Protein AF-A0AAV6B5G2-F1 (afdb_monomer_lite)

Radius of gyration: 16.22 Å; chains: 1; bounding box: 39×28×51 Å

Structure (mmCIF, N/CA/C/O backbone):
data_AF-A0AAV6B5G2-F1
#
_entry.id   AF-A0AAV6B5G2-F1
#
loop_
_atom_site.group_PDB
_atom_site.id
_atom_site.type_symbol
_atom_site.label_atom_id
_atom_site.label_alt_id
_atom_site.label_comp_id
_atom_site.label_asym_id
_atom_site.label_entity_id
_atom_site.label_seq_id
_atom_site.pdbx_PDB_ins_code
_atom_site.Cartn_x
_atom_site.Cartn_y
_atom_site.Cartn_z
_atom_site.occupancy
_atom_site.B_iso_or_equiv
_atom_site.auth_seq_id
_atom_site.auth_comp_id
_atom_site.auth_asym_id
_atom_site.auth_atom_id
_atom_site.pdbx_PDB_model_num
ATOM 1 N N . MET A 1 1 ? -20.892 -7.307 30.629 1.00 49.78 1 MET A N 1
ATOM 2 C CA . MET A 1 1 ? -19.551 -6.882 30.171 1.00 49.78 1 MET A CA 1
ATOM 3 C C . MET A 1 1 ? -19.758 -6.022 28.936 1.00 49.78 1 MET A C 1
ATOM 5 O O . MET A 1 1 ? -20.451 -6.489 28.041 1.00 49.78 1 MET A O 1
ATOM 9 N N . SER A 1 2 ? -19.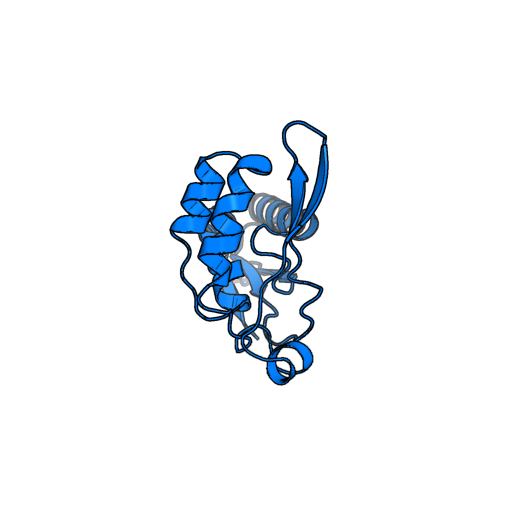268 -4.780 28.890 1.00 71.12 2 SER A N 1
ATOM 10 C CA . SER A 1 2 ? -19.268 -4.034 27.624 1.00 71.12 2 SER A CA 1
ATOM 11 C C . SER A 1 2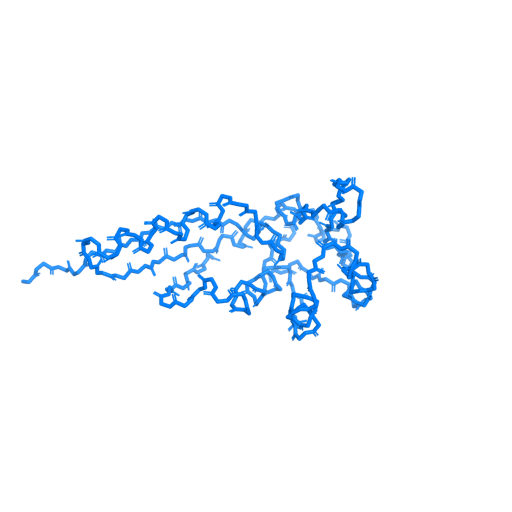 ? -18.222 -4.658 26.705 1.00 71.12 2 SER A C 1
ATOM 13 O O . SER A 1 2 ? -17.124 -4.974 27.163 1.00 71.12 2 SER A O 1
ATOM 15 N N . ALA A 1 3 ? -18.557 -4.869 25.434 1.00 84.81 3 ALA A N 1
ATOM 16 C CA . ALA A 1 3 ? -17.576 -5.314 24.451 1.00 84.81 3 ALA A CA 1
ATOM 17 C C . ALA A 1 3 ? -16.400 -4.321 24.399 1.00 84.81 3 ALA A C 1
ATOM 19 O O . ALA A 1 3 ? -16.604 -3.114 24.548 1.00 84.81 3 ALA A O 1
ATOM 20 N N . ALA A 1 4 ? -15.176 -4.826 24.214 1.00 90.88 4 ALA A N 1
ATOM 21 C CA . ALA A 1 4 ? -14.015 -3.969 23.994 1.00 90.88 4 ALA A CA 1
ATOM 22 C C . ALA A 1 4 ? -14.236 -3.099 22.737 1.00 90.88 4 ALA A C 1
ATOM 24 O O . ALA A 1 4 ? -14.859 -3.573 21.781 1.00 90.88 4 ALA A O 1
ATOM 25 N N . PRO A 1 5 ? -13.760 -1.840 22.716 1.00 96.00 5 PRO A N 1
ATOM 26 C CA . PRO A 1 5 ? -13.959 -0.962 21.570 1.00 96.00 5 PRO A CA 1
ATOM 27 C C . PRO A 1 5 ? -13.247 -1.497 20.320 1.00 96.00 5 PRO A C 1
ATOM 29 O O . PRO A 1 5 ? -12.201 -2.145 20.402 1.00 96.00 5 PRO A O 1
ATOM 32 N N . VAL A 1 6 ? -13.815 -1.193 19.152 1.00 97.50 6 VAL A N 1
ATOM 33 C CA . VAL A 1 6 ? -13.225 -1.502 17.844 1.00 97.50 6 VAL A CA 1
ATOM 34 C C . VAL A 1 6 ? -12.924 -0.190 17.128 1.00 97.50 6 VAL A C 1
ATOM 36 O O . VAL A 1 6 ? -13.820 0.623 16.899 1.00 97.50 6 VAL A O 1
ATOM 39 N N . ILE A 1 7 ? -11.658 0.020 16.777 1.00 98.44 7 ILE A N 1
ATOM 40 C CA . ILE A 1 7 ? -11.170 1.212 16.084 1.00 98.44 7 ILE A CA 1
ATOM 41 C C . ILE A 1 7 ? -11.052 0.887 14.601 1.00 98.44 7 ILE A C 1
ATOM 43 O O . ILE A 1 7 ? -10.159 0.159 14.172 1.00 98.44 7 ILE A O 1
ATOM 47 N N . CYS A 1 8 ? -11.960 1.445 13.811 1.00 97.88 8 CYS A N 1
ATOM 48 C CA . CYS A 1 8 ? -12.109 1.114 12.401 1.00 97.88 8 CYS A CA 1
ATOM 49 C C . CYS A 1 8 ? -11.613 2.243 11.496 1.00 97.88 8 CYS A C 1
ATOM 51 O O . CYS A 1 8 ? -11.975 3.404 11.682 1.00 97.88 8 CYS A O 1
ATOM 53 N N . PHE A 1 9 ? -10.870 1.899 10.446 1.00 98.25 9 PHE A N 1
ATOM 54 C CA . PHE A 1 9 ? -10.632 2.799 9.316 1.00 98.25 9 PHE A CA 1
ATOM 55 C C . PHE A 1 9 ? -10.571 2.018 8.005 1.00 98.25 9 PHE A C 1
ATOM 57 O O . PHE A 1 9 ? -10.215 0.843 7.990 1.00 98.25 9 PHE A O 1
ATOM 64 N N . GLY A 1 10 ? -10.910 2.676 6.897 1.00 96.88 10 GLY A N 1
ATOM 65 C CA . GLY A 1 10 ? -10.904 2.073 5.565 1.00 96.88 10 GLY A CA 1
ATOM 66 C C . GLY A 1 10 ? -9.987 2.801 4.592 1.00 96.88 10 GLY A C 1
ATOM 67 O O . GLY A 1 10 ? -9.820 4.025 4.674 1.00 96.88 10 GLY A O 1
ATOM 68 N N . GLN A 1 11 ? -9.377 2.049 3.676 1.00 97.25 11 GLN A N 1
ATOM 69 C CA . GLN A 1 11 ? -8.628 2.582 2.539 1.00 97.25 11 GLN A CA 1
ATOM 70 C C . GLN A 1 11 ? -8.460 1.529 1.436 1.00 97.25 11 GLN A C 1
ATOM 72 O O . GLN A 1 11 ? -8.208 0.359 1.713 1.00 97.25 11 GLN A O 1
ATOM 77 N N . GLN A 1 12 ? -8.552 1.967 0.181 1.00 96.06 12 GLN A N 1
ATOM 78 C CA . GLN A 1 12 ? -8.146 1.175 -0.983 1.00 96.06 12 GLN A CA 1
ATOM 79 C C . GLN A 1 12 ? -6.621 0.957 -1.006 1.00 96.06 12 GLN A C 1
ATOM 81 O O . GLN A 1 12 ? -5.888 1.747 -0.406 1.00 96.06 12 GLN A O 1
ATOM 86 N N . PRO A 1 13 ? -6.104 -0.029 -1.757 1.00 96.06 13 PRO A N 1
ATOM 87 C CA . PRO A 1 13 ? -4.688 -0.077 -2.120 1.00 96.06 13 PRO A CA 1
ATOM 88 C C . PRO A 1 13 ? -4.230 1.263 -2.730 1.00 96.06 13 PRO A C 1
ATOM 90 O O . PRO A 1 13 ? -4.589 1.600 -3.857 1.00 96.06 13 PRO A O 1
ATOM 93 N N . CYS A 1 14 ? -3.433 2.045 -1.995 1.00 96.06 14 CYS A N 1
ATOM 94 C CA . CYS A 1 14 ? -3.048 3.404 -2.392 1.00 96.06 14 CYS A CA 1
ATOM 95 C C . CYS A 1 14 ? -1.544 3.526 -2.692 1.00 96.06 14 CYS A C 1
ATOM 97 O O . CYS A 1 14 ? -0.856 4.404 -2.164 1.00 96.06 14 CYS A O 1
ATOM 99 N N . GLY A 1 15 ? -1.032 2.597 -3.502 1.00 96.38 15 GLY A N 1
ATOM 100 C CA . GLY A 1 15 ? 0.377 2.496 -3.888 1.00 96.38 15 GLY A CA 1
ATOM 101 C C . GLY A 1 15 ? 1.164 1.501 -3.040 1.00 96.38 15 GLY A C 1
ATOM 102 O O . GLY A 1 15 ? 0.835 1.285 -1.878 1.00 96.38 15 GLY A O 1
ATOM 103 N N . PHE A 1 16 ? 2.203 0.894 -3.616 1.00 96.50 16 PHE A N 1
ATOM 104 C CA . PHE A 1 16 ? 3.041 -0.098 -2.934 1.00 96.50 16 PHE A CA 1
ATOM 105 C C . PHE A 1 16 ? 3.921 0.527 -1.841 1.00 96.50 16 PHE A C 1
ATOM 107 O O . PHE A 1 16 ? 4.168 -0.107 -0.825 1.00 96.50 16 PHE A O 1
ATOM 114 N N . PHE A 1 17 ? 4.291 1.802 -1.982 1.00 97.31 17 PHE A N 1
ATOM 115 C CA . PHE A 1 17 ? 4.542 2.664 -0.824 1.00 97.31 17 PHE A CA 1
ATOM 116 C C . PHE A 1 17 ? 3.280 3.500 -0.581 1.00 97.31 17 PHE A C 1
ATOM 118 O O . PHE A 1 17 ? 2.870 4.230 -1.495 1.00 97.31 17 PHE A O 1
ATOM 125 N N . PRO A 1 18 ? 2.635 3.373 0.594 1.00 96.38 18 PRO A N 1
ATOM 126 C CA . PRO A 1 18 ? 1.327 3.959 0.827 1.00 96.38 18 PRO A CA 1
ATOM 127 C C . PRO A 1 18 ? 1.399 5.480 0.866 1.00 96.38 18 PRO A C 1
ATOM 129 O O . PRO A 1 18 ? 2.355 6.078 1.367 1.00 96.38 18 PRO A O 1
ATOM 132 N N . ARG A 1 19 ? 0.336 6.130 0.391 1.00 95.81 19 ARG A N 1
ATOM 133 C CA . ARG A 1 19 ? 0.191 7.579 0.533 1.00 95.81 19 ARG A CA 1
ATOM 134 C C . ARG A 1 19 ? 0.163 7.988 2.007 1.00 95.81 19 ARG A C 1
ATOM 136 O O . ARG A 1 19 ? -0.345 7.274 2.872 1.00 95.81 19 ARG A O 1
ATOM 143 N N . ARG A 1 20 ? 0.642 9.207 2.277 1.00 94.94 20 ARG A N 1
ATOM 144 C CA . ARG A 1 20 ? 0.778 9.770 3.634 1.00 94.94 20 ARG A CA 1
ATOM 145 C C . ARG A 1 20 ? -0.508 9.721 4.460 1.00 94.94 20 ARG A C 1
ATOM 147 O O . ARG A 1 20 ? -0.431 9.569 5.672 1.00 94.94 20 ARG A O 1
ATOM 154 N N . PHE A 1 21 ? -1.678 9.831 3.831 1.00 96.50 21 PHE A N 1
ATOM 155 C CA . PHE A 1 21 ? -2.947 9.770 4.555 1.00 96.50 21 PHE A CA 1
ATOM 156 C C . PHE A 1 21 ? -3.265 8.366 5.094 1.00 96.50 21 PHE A C 1
ATOM 158 O O . PHE A 1 21 ? -3.893 8.272 6.141 1.00 96.50 21 PHE A O 1
ATOM 165 N N . LEU A 1 22 ? -2.826 7.279 4.441 1.00 97.56 22 LEU A N 1
ATOM 166 C CA . LEU A 1 22 ? -3.012 5.928 4.982 1.00 97.56 22 LEU A CA 1
ATOM 167 C C . LEU A 1 22 ? -2.127 5.743 6.214 1.00 97.56 22 LEU A C 1
ATOM 169 O O . LEU A 1 22 ? -2.597 5.279 7.248 1.00 97.56 22 LEU A O 1
ATOM 173 N N . PHE A 1 23 ? -0.876 6.202 6.139 1.00 97.38 23 PHE A N 1
ATOM 174 C CA . PHE A 1 23 ? -0.001 6.243 7.307 1.00 97.38 23 PHE A CA 1
ATOM 175 C C . PHE A 1 23 ? -0.618 7.063 8.450 1.00 97.38 23 PHE A C 1
ATOM 177 O O . PHE A 1 23 ? -0.646 6.598 9.584 1.00 97.38 23 PHE A O 1
ATOM 184 N N . ALA A 1 24 ? -1.179 8.241 8.156 1.00 98.38 24 ALA A N 1
ATOM 185 C CA . ALA A 1 24 ? -1.854 9.061 9.159 1.00 98.38 24 ALA A CA 1
ATOM 186 C C . ALA A 1 24 ? -3.039 8.326 9.810 1.00 98.38 24 ALA A C 1
ATOM 188 O O . ALA A 1 24 ? -3.124 8.313 11.032 1.00 98.38 24 ALA A O 1
ATOM 189 N N . LYS A 1 25 ? -3.891 7.643 9.029 1.00 98.56 25 LYS A N 1
ATOM 190 C CA . LYS A 1 25 ? -4.989 6.810 9.561 1.00 98.56 25 LYS A CA 1
ATOM 191 C C . LYS A 1 25 ? -4.478 5.745 10.536 1.00 98.56 25 LYS A C 1
ATOM 193 O O . LYS A 1 25 ? -5.036 5.598 11.619 1.00 98.56 25 LYS A O 1
ATOM 198 N N . ILE A 1 26 ? -3.392 5.054 10.181 1.00 98.50 26 ILE A N 1
ATOM 199 C CA . ILE A 1 26 ? -2.761 4.032 11.030 1.00 98.50 26 ILE A CA 1
ATOM 200 C C . ILE A 1 26 ? -2.238 4.645 12.335 1.00 98.50 26 ILE A C 1
ATOM 202 O O . ILE A 1 26 ? -2.510 4.121 13.413 1.00 98.50 26 ILE A O 1
ATOM 206 N N . GLN A 1 27 ? -1.522 5.771 12.258 1.00 98.44 27 GLN A N 1
ATOM 207 C CA . GLN A 1 27 ? -1.000 6.460 13.445 1.00 98.44 27 GLN A CA 1
ATOM 208 C C . GLN A 1 27 ? -2.125 6.960 14.355 1.00 98.44 27 GLN A C 1
ATOM 210 O O . GLN A 1 27 ? -2.057 6.791 15.571 1.00 98.44 27 GLN A O 1
ATOM 215 N N . THR A 1 28 ? -3.188 7.522 13.778 1.00 98.62 28 THR A N 1
ATOM 216 C CA . THR A 1 28 ? -4.373 7.948 14.528 1.00 98.62 28 THR A CA 1
ATOM 217 C C . THR A 1 28 ? -5.048 6.767 15.220 1.00 98.62 28 THR A C 1
ATOM 219 O O . THR A 1 28 ? -5.378 6.877 16.396 1.00 98.62 28 THR A O 1
ATOM 222 N N . ALA A 1 29 ? -5.203 5.629 14.539 1.00 98.50 29 ALA A N 1
ATOM 223 C CA . ALA A 1 29 ? -5.796 4.436 15.133 1.00 98.50 29 ALA A CA 1
ATOM 224 C C . ALA A 1 29 ? -4.954 3.883 16.296 1.00 98.50 29 ALA A C 1
ATOM 226 O O . ALA A 1 29 ? -5.507 3.554 17.340 1.00 98.50 29 ALA A O 1
ATOM 227 N N . ARG A 1 30 ? -3.621 3.847 16.151 1.00 98.56 30 ARG A N 1
ATOM 228 C CA . ARG A 1 30 ? -2.695 3.435 17.223 1.00 98.56 30 ARG A CA 1
ATOM 229 C C . ARG A 1 30 ? -2.748 4.368 18.426 1.00 98.56 30 ARG A C 1
ATOM 231 O O . ARG A 1 30 ? -2.811 3.902 19.560 1.00 98.56 30 ARG A O 1
ATOM 238 N N . ARG A 1 31 ? -2.768 5.681 18.188 1.00 98.50 31 ARG A N 1
ATOM 239 C CA . ARG A 1 31 ? -2.937 6.663 19.262 1.00 98.50 31 ARG A CA 1
ATOM 240 C C . ARG A 1 31 ? -4.258 6.443 19.993 1.00 98.50 31 ARG A C 1
ATOM 242 O O . ARG A 1 31 ? -4.254 6.334 21.213 1.00 98.50 31 ARG A O 1
ATOM 249 N N . LEU A 1 32 ? -5.360 6.307 19.258 1.00 98.25 32 LEU A N 1
ATOM 250 C CA . LEU A 1 32 ? -6.664 6.059 19.861 1.00 98.25 32 LEU A CA 1
ATOM 251 C C . LEU A 1 32 ? -6.659 4.757 20.678 1.00 98.25 32 LEU A C 1
ATOM 253 O O . LEU A 1 32 ? -7.099 4.761 21.820 1.00 98.25 32 LEU A O 1
ATOM 257 N N . GLN A 1 33 ? -6.066 3.679 20.158 1.00 98.12 33 GLN A N 1
ATOM 258 C CA . GLN A 1 33 ? -5.924 2.409 20.878 1.00 98.12 33 GLN A CA 1
ATOM 259 C C . GLN A 1 33 ? -5.132 2.562 22.183 1.00 98.12 33 GLN A C 1
ATOM 261 O O . GLN A 1 33 ? -5.480 1.936 23.178 1.00 98.12 33 GLN A O 1
ATOM 266 N N . SER A 1 34 ? -4.095 3.406 22.216 1.00 98.12 34 SER A N 1
ATOM 267 C CA . SER A 1 34 ? -3.350 3.673 23.454 1.00 98.12 34 SER A CA 1
ATOM 268 C C . SER A 1 34 ? -4.166 4.435 24.506 1.00 98.12 34 SER A C 1
ATOM 270 O O . SER A 1 34 ? -3.891 4.305 25.695 1.00 98.12 34 SER A O 1
ATOM 272 N N . GLU A 1 35 ? -5.173 5.203 24.078 1.00 98.00 35 GLU A N 1
ATOM 273 C CA . GLU A 1 35 ? -6.032 6.007 24.953 1.00 98.00 35 GLU A CA 1
ATOM 274 C C . GLU A 1 35 ? -7.246 5.207 25.465 1.00 98.00 35 GLU A C 1
ATOM 276 O O . GLU A 1 35 ? -7.612 5.337 26.631 1.00 98.00 35 GLU A O 1
ATOM 281 N N . ILE A 1 36 ? -7.866 4.370 24.618 1.00 97.06 36 ILE A N 1
ATOM 282 C CA . ILE A 1 36 ? -9.133 3.677 24.941 1.00 97.06 36 ILE A CA 1
ATOM 283 C C . ILE A 1 36 ? -9.051 2.141 24.924 1.00 97.06 36 ILE A C 1
ATOM 285 O O . ILE A 1 36 ? -10.048 1.468 25.191 1.00 97.06 36 ILE A O 1
ATOM 289 N N . GLY A 1 37 ? -7.888 1.567 24.610 1.00 96.69 37 GLY A N 1
ATOM 290 C CA . GLY A 1 37 ? -7.724 0.130 24.384 1.00 96.69 37 GLY A CA 1
ATOM 291 C C . GLY A 1 37 ? -8.433 -0.361 23.114 1.00 96.69 37 GLY A C 1
ATOM 292 O O . GLY A 1 37 ? -8.761 0.415 22.216 1.00 96.69 37 GLY A O 1
ATOM 293 N N . GLY A 1 38 ? -8.682 -1.670 23.039 1.00 96.56 38 GLY A N 1
ATOM 294 C CA . GLY A 1 38 ? -9.461 -2.283 21.958 1.00 96.56 38 GLY A CA 1
ATOM 295 C C . GLY A 1 38 ? -8.652 -2.801 20.766 1.00 96.56 38 GLY A C 1
ATOM 296 O O . GLY A 1 38 ? -7.420 -2.803 20.761 1.00 96.56 38 GLY A O 1
ATOM 297 N N . GLU A 1 39 ? -9.370 -3.284 19.752 1.00 97.94 39 GLU A N 1
ATOM 298 C CA . GLU A 1 39 ? -8.803 -3.818 18.506 1.00 97.94 39 GLU A CA 1
ATOM 299 C C . GLU A 1 39 ? -8.787 -2.737 17.418 1.00 97.94 39 GLU A C 1
ATOM 301 O O . GLU A 1 39 ? -9.764 -2.005 17.253 1.00 97.94 39 GLU A O 1
ATOM 306 N N . ILE A 1 40 ? -7.714 -2.670 16.625 1.00 98.69 40 ILE A N 1
ATOM 307 C CA . ILE A 1 40 ? -7.690 -1.873 15.395 1.00 98.69 40 ILE A CA 1
ATOM 308 C C . ILE A 1 40 ? -8.055 -2.760 14.203 1.00 98.69 40 ILE A C 1
ATOM 310 O O . ILE A 1 40 ? -7.416 -3.787 13.963 1.00 98.69 40 ILE A O 1
ATOM 314 N N . VAL A 1 41 ? -9.028 -2.314 13.409 1.00 98.50 41 VAL A N 1
ATOM 315 C CA . VAL A 1 41 ? -9.491 -2.989 12.194 1.00 98.50 41 VAL A CA 1
ATOM 316 C C . VAL A 1 41 ? -9.288 -2.082 10.986 1.00 98.50 41 VAL A C 1
ATOM 318 O O . VAL A 1 41 ? -9.884 -1.008 10.871 1.00 98.50 41 VAL A O 1
ATOM 321 N N . PHE A 1 42 ? -8.457 -2.544 10.057 1.00 98.56 42 PHE A N 1
ATOM 322 C CA . PHE A 1 42 ? -8.256 -1.913 8.763 1.00 98.56 42 PHE A CA 1
ATOM 323 C C . PHE A 1 42 ? -9.133 -2.587 7.705 1.00 98.56 42 PHE A C 1
ATOM 325 O O . PHE A 1 42 ? -8.877 -3.726 7.317 1.00 98.56 42 PHE A O 1
ATOM 332 N N . PHE A 1 43 ? -10.135 -1.864 7.208 1.00 98.00 43 PHE A N 1
ATOM 333 C CA . PHE A 1 43 ? -10.919 -2.254 6.040 1.00 98.00 43 PHE A CA 1
ATOM 334 C C . PHE A 1 43 ? -10.130 -1.958 4.760 1.00 98.00 43 PHE A C 1
ATOM 336 O O . PHE A 1 43 ? -10.046 -0.819 4.287 1.00 98.00 43 PHE A O 1
ATOM 343 N N . TYR A 1 44 ? -9.514 -3.000 4.218 1.00 97.81 44 TYR A N 1
ATOM 344 C CA . TYR A 1 44 ? -8.756 -2.953 2.982 1.00 97.81 44 TYR A CA 1
ATOM 345 C C . TYR A 1 44 ? -9.702 -3.110 1.789 1.00 97.81 44 TYR A C 1
ATOM 347 O O . TYR A 1 44 ? -10.146 -4.212 1.477 1.00 97.81 44 TYR A O 1
ATOM 355 N N . HIS A 1 45 ? -10.035 -1.990 1.145 1.00 96.00 45 HIS A N 1
ATOM 356 C CA . HIS A 1 45 ? -11.025 -1.930 0.062 1.00 96.00 45 HIS A CA 1
ATOM 357 C C . HIS A 1 45 ? -10.389 -2.231 -1.300 1.00 96.00 45 HIS A C 1
ATOM 359 O O . HIS A 1 45 ? -10.270 -1.356 -2.158 1.00 96.00 45 HIS A O 1
ATOM 365 N N . ASP A 1 46 ? -9.934 -3.461 -1.503 1.00 96.12 46 ASP A N 1
ATOM 366 C CA . ASP A 1 46 ? -9.353 -3.917 -2.770 1.00 96.12 46 ASP A CA 1
ATOM 367 C C . ASP A 1 46 ? -10.383 -4.457 -3.776 1.00 96.12 46 ASP A C 1
ATOM 369 O O . ASP A 1 46 ? -10.007 -4.834 -4.889 1.00 96.12 46 ASP A O 1
ATOM 373 N N . SER A 1 47 ? -11.675 -4.436 -3.429 1.00 96.00 47 SER A N 1
ATOM 374 C CA . SER A 1 47 ? -12.795 -4.636 -4.364 1.00 96.00 47 SER A CA 1
ATOM 375 C C . SER A 1 47 ? -13.025 -3.461 -5.319 1.00 96.00 47 SER A C 1
ATOM 377 O O . SER A 1 47 ? -13.637 -3.646 -6.371 1.00 96.00 47 SER A O 1
ATOM 379 N N . ASP A 1 48 ? -12.508 -2.266 -5.012 1.00 94.31 48 ASP A N 1
ATOM 380 C CA . ASP A 1 48 ? -12.466 -1.179 -5.992 1.00 94.31 48 ASP A CA 1
ATOM 381 C C . ASP A 1 48 ? -11.554 -1.571 -7.168 1.00 94.31 48 ASP A C 1
ATOM 383 O O . ASP A 1 48 ? -10.695 -2.442 -7.050 1.00 94.31 48 ASP A O 1
ATOM 387 N N . HIS A 1 49 ? -11.738 -0.945 -8.322 1.00 94.44 49 HIS A N 1
ATOM 388 C CA . HIS A 1 49 ? -11.022 -1.230 -9.554 1.00 94.44 49 HIS A CA 1
ATOM 389 C C . HIS A 1 49 ? -10.124 -0.079 -10.029 1.00 94.44 49 HIS A C 1
ATOM 391 O O . HIS A 1 49 ? -9.371 -0.311 -10.980 1.00 94.44 49 HIS A O 1
ATOM 397 N N . ASP A 1 50 ? -10.170 1.122 -9.428 1.00 94.38 50 ASP A N 1
ATOM 398 C CA . ASP A 1 50 ? -9.459 2.301 -9.945 1.00 94.38 50 ASP A CA 1
ATOM 399 C C . ASP A 1 50 ? -7.920 2.159 -9.860 1.00 94.38 50 ASP A C 1
ATOM 401 O O . ASP A 1 50 ? -7.323 2.277 -8.786 1.00 94.38 50 ASP A O 1
ATOM 405 N N . PRO A 1 51 ? -7.214 1.979 -10.996 1.00 91.75 51 PRO A N 1
ATOM 406 C CA . PRO A 1 51 ? -5.759 1.832 -11.013 1.00 91.75 51 PRO A CA 1
ATOM 407 C C . PRO A 1 51 ? -5.008 3.155 -10.772 1.00 91.75 51 PRO A C 1
ATOM 409 O O . PRO A 1 51 ? -3.776 3.188 -10.811 1.00 91.75 51 PRO A O 1
ATOM 412 N N . ARG A 1 52 ? -5.704 4.288 -10.624 1.00 93.19 52 ARG A N 1
ATOM 413 C CA . ARG A 1 52 ? -5.082 5.582 -10.296 1.00 93.19 52 ARG A CA 1
ATOM 414 C C . ARG A 1 52 ? -4.784 5.697 -8.808 1.00 93.19 52 ARG A C 1
ATOM 416 O O . ARG A 1 52 ? -3.819 6.373 -8.441 1.00 93.19 52 ARG A O 1
ATOM 423 N N . GLU A 1 53 ? -5.551 5.005 -7.973 1.00 91.25 53 GLU A N 1
ATOM 424 C CA . GLU A 1 53 ? -5.326 4.975 -6.529 1.00 91.25 53 GLU A CA 1
ATOM 425 C C . GLU A 1 53 ? -4.003 4.287 -6.188 1.00 91.25 53 GLU A C 1
ATOM 427 O O . GLU A 1 53 ? -3.260 4.750 -5.323 1.00 91.25 53 GLU A O 1
ATOM 432 N N . THR A 1 54 ? -3.603 3.299 -6.989 1.00 93.56 54 THR A N 1
ATOM 433 C CA . THR A 1 54 ? -2.395 2.487 -6.784 1.00 93.56 54 THR A CA 1
ATOM 434 C C . THR A 1 54 ? -1.095 3.176 -7.199 1.00 93.56 54 THR A C 1
ATOM 436 O O . THR A 1 54 ? -0.035 2.550 -7.206 1.00 93.56 54 THR A O 1
ATOM 439 N N . ARG A 1 55 ? -1.148 4.459 -7.573 1.00 96.31 55 ARG A N 1
ATOM 440 C CA . ARG A 1 55 ? 0.046 5.241 -7.910 1.00 96.31 55 ARG A CA 1
ATOM 441 C C . ARG A 1 55 ? 0.867 5.536 -6.661 1.00 96.31 55 ARG A C 1
ATOM 443 O O . ARG A 1 55 ? 0.361 6.114 -5.696 1.00 96.31 55 ARG A O 1
ATOM 450 N N . THR A 1 56 ? 2.155 5.229 -6.744 1.00 96.75 56 THR A N 1
ATOM 451 C CA . THR A 1 56 ? 3.162 5.563 -5.741 1.00 96.75 56 THR A CA 1
ATOM 452 C C . THR A 1 56 ? 3.983 6.748 -6.232 1.00 96.75 56 THR A C 1
ATOM 454 O O . THR A 1 56 ? 4.753 6.636 -7.183 1.00 96.75 56 THR A O 1
ATOM 457 N N . THR A 1 57 ? 3.815 7.899 -5.584 1.00 96.25 57 THR A N 1
ATOM 458 C CA . THR A 1 57 ? 4.602 9.102 -5.873 1.00 96.25 57 THR A CA 1
ATOM 459 C C . THR A 1 57 ? 5.799 9.160 -4.937 1.00 96.25 57 THR A C 1
ATOM 461 O O . THR A 1 57 ? 5.622 9.239 -3.722 1.00 96.25 57 THR A O 1
ATOM 464 N N . LEU A 1 58 ? 7.006 9.163 -5.496 1.00 97.00 58 LEU A N 1
ATOM 465 C CA . LEU A 1 58 ? 8.260 9.301 -4.756 1.00 97.00 58 LEU A CA 1
ATOM 466 C C . LEU A 1 58 ? 9.036 10.512 -5.269 1.00 97.00 58 LEU A C 1
ATOM 468 O O . LEU A 1 58 ? 8.782 10.988 -6.371 1.00 97.00 58 LEU A O 1
ATOM 472 N N . ARG A 1 59 ? 9.980 11.022 -4.478 1.00 97.62 59 ARG A N 1
ATOM 473 C CA . ARG A 1 59 ? 10.865 12.120 -4.888 1.00 97.62 59 ARG A CA 1
ATOM 474 C C . ARG A 1 59 ? 12.266 11.592 -5.115 1.00 97.62 59 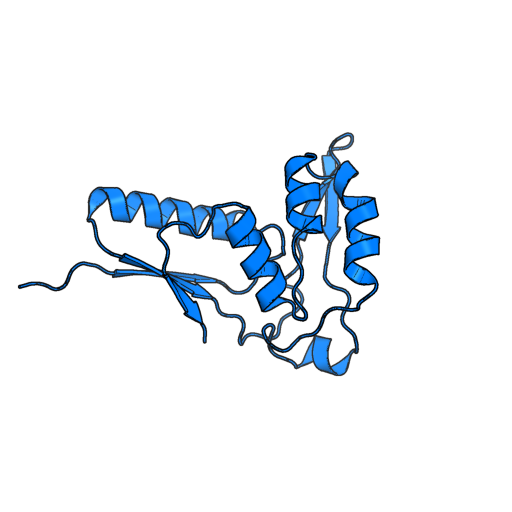ARG A C 1
ATOM 476 O O . ARG A 1 59 ? 12.762 10.805 -4.314 1.00 97.62 59 ARG A O 1
ATOM 483 N N . HIS A 1 60 ? 12.890 12.013 -6.205 1.00 98.00 60 HIS A N 1
ATOM 484 C CA . HIS A 1 60 ? 14.264 11.643 -6.496 1.00 98.00 60 HIS A CA 1
ATOM 485 C C . HIS A 1 60 ? 15.193 12.189 -5.403 1.00 98.00 60 HIS A C 1
ATOM 487 O O . HIS A 1 60 ? 15.142 13.374 -5.073 1.00 98.00 60 HIS A O 1
ATOM 493 N N . ARG A 1 61 ? 16.061 11.343 -4.841 1.00 97.00 61 ARG A N 1
ATOM 494 C CA . ARG A 1 61 ? 16.842 11.661 -3.631 1.00 97.00 61 ARG A CA 1
ATOM 495 C C . ARG A 1 61 ? 17.840 12.804 -3.830 1.00 97.00 61 ARG A C 1
ATOM 497 O O . ARG A 1 61 ? 18.147 13.498 -2.870 1.00 97.00 61 ARG A O 1
ATOM 504 N N . LYS A 1 62 ? 18.338 13.014 -5.058 1.00 96.44 62 LYS A N 1
ATOM 505 C CA . LYS A 1 62 ? 19.298 14.096 -5.363 1.00 96.44 62 LYS A CA 1
ATOM 506 C C . LYS A 1 62 ? 18.647 15.393 -5.841 1.00 96.44 62 LYS A C 1
ATOM 508 O O . LYS A 1 62 ? 19.194 16.457 -5.603 1.00 96.44 62 LYS A O 1
ATOM 513 N N . THR A 1 63 ? 17.529 15.304 -6.560 1.00 97.12 63 THR A N 1
ATOM 514 C CA . THR A 1 63 ? 16.937 16.461 -7.264 1.00 97.12 63 THR A CA 1
ATOM 515 C C . THR A 1 63 ? 15.612 16.910 -6.658 1.00 97.12 63 THR A C 1
ATOM 517 O O . THR A 1 63 ? 15.145 17.995 -6.966 1.00 97.12 63 THR A O 1
ATOM 520 N N . GLY A 1 64 ? 14.976 16.092 -5.815 1.00 96.69 64 GLY A N 1
ATOM 521 C CA . GLY A 1 64 ? 13.668 16.383 -5.220 1.00 96.69 64 GLY A CA 1
ATOM 522 C C . GLY A 1 64 ? 12.477 16.236 -6.176 1.00 96.69 64 GLY A C 1
ATOM 523 O O . GLY A 1 64 ? 11.326 16.264 -5.717 1.00 96.69 64 GLY A O 1
ATOM 524 N N . GLU A 1 65 ? 12.736 16.035 -7.471 1.00 97.50 65 GLU A N 1
ATOM 525 C CA . GLU A 1 65 ? 11.718 15.906 -8.514 1.00 97.50 65 GLU A CA 1
ATOM 526 C C . GLU A 1 65 ? 10.781 14.720 -8.243 1.00 97.50 65 GLU A C 1
ATOM 528 O O . GLU A 1 65 ? 11.253 13.613 -7.943 1.00 97.50 65 GLU A O 1
ATOM 533 N N . PRO A 1 66 ? 9.452 14.920 -8.308 1.00 97.31 66 PRO A N 1
ATOM 534 C CA . PRO A 1 66 ? 8.496 13.851 -8.099 1.00 97.31 66 PRO A CA 1
ATOM 535 C C . PRO A 1 66 ? 8.437 12.921 -9.315 1.00 97.31 66 PRO A C 1
ATOM 537 O O . PRO A 1 66 ? 8.394 13.357 -10.461 1.00 97.31 66 PRO A O 1
ATOM 540 N N . PHE A 1 67 ? 8.334 11.624 -9.055 1.00 97.00 67 PHE A N 1
ATOM 541 C CA . PHE A 1 67 ? 8.060 10.608 -10.061 1.00 97.00 67 PHE A CA 1
ATOM 542 C C . PHE A 1 67 ? 6.907 9.718 -9.605 1.00 97.00 67 PHE A C 1
ATOM 544 O O . PHE A 1 67 ? 6.808 9.355 -8.429 1.00 97.00 67 PHE A O 1
ATOM 551 N N . GLN A 1 68 ? 6.021 9.378 -10.539 1.00 97.00 68 GLN A N 1
ATOM 552 C CA . GLN A 1 68 ? 4.873 8.515 -10.282 1.00 97.00 68 GLN A CA 1
ATOM 553 C C . GLN A 1 68 ? 5.147 7.111 -10.810 1.00 97.00 68 GLN A C 1
ATOM 555 O O . GLN A 1 68 ? 5.130 6.869 -12.015 1.00 97.00 68 GLN A O 1
ATOM 560 N N . PHE A 1 69 ? 5.327 6.171 -9.892 1.00 97.38 69 PHE A N 1
ATOM 561 C CA . PHE A 1 69 ? 5.303 4.750 -10.192 1.00 97.38 69 PHE A CA 1
ATOM 562 C C . PHE A 1 69 ? 3.861 4.249 -10.221 1.00 97.38 69 PHE A C 1
ATOM 564 O O . PHE A 1 69 ? 3.025 4.642 -9.405 1.00 97.38 69 PHE A O 1
ATOM 571 N N . ASN A 1 70 ? 3.570 3.334 -11.138 1.00 96.06 70 ASN A N 1
ATOM 572 C CA . ASN A 1 70 ? 2.345 2.549 -11.097 1.00 96.06 70 ASN A CA 1
ATOM 573 C C . ASN A 1 70 ? 2.617 1.133 -11.603 1.00 96.06 70 ASN A C 1
ATOM 575 O O . ASN A 1 70 ? 3.641 0.879 -12.242 1.00 96.06 70 ASN A O 1
ATOM 579 N N . PHE A 1 71 ? 1.683 0.231 -11.329 1.00 96.44 71 PHE A N 1
ATOM 580 C CA . PHE A 1 71 ? 1.706 -1.131 -11.837 1.00 96.44 71 PHE A CA 1
ATOM 581 C C . PHE A 1 71 ? 1.566 -1.154 -13.359 1.00 96.44 71 PHE A C 1
ATOM 583 O O . PHE A 1 71 ? 0.799 -0.386 -13.948 1.00 96.44 71 PHE A O 1
ATOM 590 N N . ALA A 1 72 ? 2.289 -2.071 -13.998 1.00 95.56 72 ALA A N 1
ATOM 591 C CA . ALA A 1 72 ? 1.984 -2.480 -15.359 1.00 95.56 72 ALA A CA 1
ATOM 592 C C . ALA A 1 72 ? 1.068 -3.709 -15.293 1.00 95.56 72 ALA A C 1
ATOM 594 O O . ALA A 1 72 ? 1.384 -4.683 -14.619 1.00 95.56 72 ALA A O 1
ATOM 595 N N . PHE A 1 73 ? -0.076 -3.647 -15.970 1.00 94.88 73 PHE A N 1
ATOM 596 C CA . PHE A 1 73 ? -1.136 -4.665 -15.918 1.00 94.88 73 PHE A CA 1
ATOM 597 C C . PHE A 1 73 ? -1.053 -5.589 -17.136 1.00 94.88 73 PHE A C 1
ATOM 599 O O . PHE A 1 73 ? -0.676 -5.107 -18.208 1.00 94.88 73 PHE A O 1
ATOM 606 N N . ASP A 1 74 ? -1.429 -6.873 -17.029 1.00 92.25 74 ASP A N 1
ATOM 607 C CA . ASP A 1 74 ? -1.241 -7.792 -18.177 1.00 92.25 74 ASP A CA 1
ATOM 608 C C . ASP A 1 74 ? -2.104 -7.428 -19.387 1.00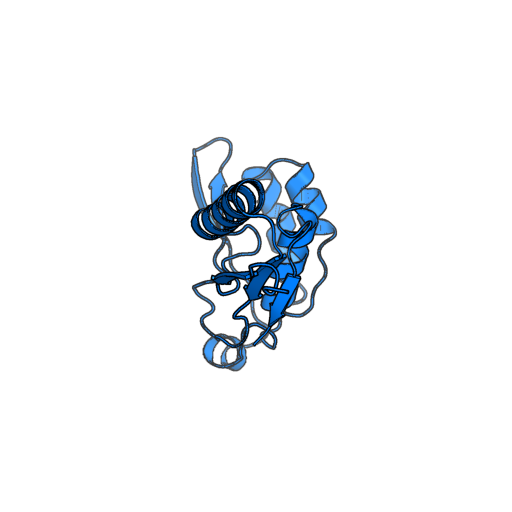 92.25 74 ASP A C 1
ATOM 610 O O . ASP A 1 74 ? -1.746 -7.742 -20.516 1.00 92.25 74 ASP A O 1
ATOM 614 N N . ASN A 1 75 ? -3.259 -6.787 -19.179 1.00 94.06 75 ASN A N 1
ATOM 615 C CA . ASN A 1 75 ? -4.107 -6.335 -20.279 1.00 94.06 75 ASN A CA 1
ATOM 616 C C . ASN A 1 75 ? -4.953 -5.103 -19.916 1.00 94.06 75 ASN A C 1
ATOM 618 O O . ASN A 1 75 ? -5.097 -4.716 -18.753 1.00 94.06 75 ASN A O 1
ATOM 622 N N . GLN A 1 76 ? -5.524 -4.464 -20.938 1.00 94.00 76 GLN A N 1
ATOM 623 C CA . GLN A 1 76 ? -6.293 -3.230 -20.776 1.00 94.00 76 GLN A CA 1
ATOM 624 C C . GLN A 1 76 ? -7.671 -3.458 -20.138 1.00 94.00 76 GLN A C 1
ATOM 626 O O . GLN A 1 76 ? -8.148 -2.583 -19.414 1.00 94.00 76 GLN A O 1
ATOM 631 N N . VAL A 1 77 ? -8.298 -4.612 -20.387 1.00 95.44 77 VAL A N 1
ATOM 632 C CA . VAL A 1 77 ? -9.622 -4.955 -19.846 1.00 95.44 77 VAL A CA 1
ATOM 633 C C . VAL A 1 77 ? -9.543 -5.034 -18.326 1.00 95.44 77 VAL A C 1
ATOM 635 O O . VAL A 1 77 ? -10.245 -4.298 -17.635 1.00 95.44 77 VAL A O 1
ATOM 638 N N . GLN A 1 78 ? -8.600 -5.814 -17.794 1.00 94.62 78 GLN A N 1
ATOM 639 C CA . GLN A 1 78 ? -8.409 -5.910 -16.350 1.00 94.62 78 GLN A CA 1
ATOM 640 C C . GLN A 1 78 ? -8.020 -4.569 -15.733 1.00 94.62 78 GLN A C 1
ATOM 642 O O . GLN A 1 78 ? -8.497 -4.224 -14.654 1.00 94.62 78 GLN A O 1
ATOM 647 N N . ARG A 1 79 ? -7.204 -3.764 -16.433 1.00 94.44 79 ARG A N 1
ATOM 648 C CA . ARG A 1 79 ? -6.806 -2.439 -15.952 1.00 94.44 79 ARG A CA 1
ATOM 649 C C . ARG A 1 79 ? -8.028 -1.559 -15.715 1.00 94.44 79 ARG A C 1
ATOM 651 O O . ARG A 1 79 ? -8.050 -0.844 -14.720 1.00 94.44 79 ARG A O 1
ATOM 658 N N . LYS A 1 80 ? -9.015 -1.616 -16.609 1.00 94.31 80 LYS A N 1
ATOM 659 C CA . LYS A 1 80 ? -10.226 -0.796 -16.535 1.00 94.31 80 LYS A CA 1
ATOM 660 C C . LYS A 1 80 ? -11.276 -1.353 -15.578 1.00 94.31 80 LYS A C 1
ATOM 662 O O . LYS A 1 80 ? -11.915 -0.552 -14.918 1.00 94.31 80 LYS A O 1
ATOM 667 N N . PHE A 1 81 ? -11.446 -2.673 -15.501 1.00 95.12 81 PHE A N 1
ATOM 668 C CA . PHE A 1 81 ? -12.663 -3.247 -14.909 1.00 95.12 81 PHE A CA 1
ATOM 669 C C . PHE A 1 81 ? -12.431 -4.244 -13.774 1.00 95.12 81 PHE A C 1
ATOM 671 O O . PHE A 1 81 ? -13.322 -4.429 -12.954 1.00 95.12 81 PHE A O 1
ATOM 678 N N . SER A 1 82 ? -11.266 -4.894 -13.693 1.00 96.44 82 SER A N 1
ATOM 679 C CA . SER A 1 82 ? -11.035 -5.864 -12.616 1.00 96.44 82 SER A CA 1
ATOM 680 C C . SER A 1 82 ? -10.852 -5.158 -11.271 1.00 96.44 82 SER A C 1
ATOM 682 O O . SER A 1 82 ? -10.133 -4.152 -11.230 1.00 96.44 82 SER A O 1
ATOM 684 N N . PRO A 1 83 ? -11.415 -5.697 -10.177 1.00 97.06 83 PRO A N 1
ATOM 685 C CA . PRO A 1 83 ? -11.098 -5.225 -8.837 1.00 97.06 83 PRO A CA 1
ATOM 686 C C . PRO A 1 83 ? -9.604 -5.419 -8.547 1.00 97.06 83 PRO A C 1
ATOM 688 O O . PRO A 1 83 ? -8.955 -6.292 -9.133 1.00 97.06 83 PRO A O 1
ATOM 691 N N . LEU A 1 84 ? -9.034 -4.607 -7.661 1.00 96.50 84 LEU A N 1
ATOM 692 C CA . LEU A 1 84 ? -7.600 -4.586 -7.357 1.00 96.50 84 LEU A CA 1
ATOM 693 C C . LEU A 1 84 ? -7.078 -5.926 -6.819 1.00 96.50 84 LEU A C 1
ATOM 695 O O . LEU A 1 84 ? -5.926 -6.268 -7.100 1.00 96.50 84 LEU A O 1
ATOM 699 N N . TYR A 1 85 ? -7.915 -6.720 -6.141 1.00 96.12 85 TYR A N 1
ATOM 700 C CA . TYR A 1 85 ? -7.552 -8.073 -5.696 1.00 96.12 85 TYR A CA 1
ATOM 701 C C . TYR A 1 85 ? -7.438 -9.103 -6.837 1.00 96.12 85 TYR A C 1
ATOM 703 O O . TYR A 1 85 ? -6.732 -10.094 -6.667 1.00 96.12 85 TYR A O 1
ATOM 711 N N . LEU A 1 86 ? -8.051 -8.865 -8.010 1.00 96.38 86 LEU A N 1
ATOM 712 C CA . LEU A 1 86 ? -7.918 -9.702 -9.224 1.00 96.38 86 LEU A CA 1
ATOM 713 C C . LEU A 1 86 ? -7.040 -9.069 -10.308 1.00 96.38 86 LEU A C 1
ATOM 715 O O . LEU A 1 86 ? -6.716 -9.717 -11.305 1.00 96.38 86 LEU A O 1
ATOM 719 N N . LYS A 1 87 ? -6.684 -7.791 -10.159 1.00 96.25 87 LYS A N 1
ATOM 720 C CA . LYS A 1 87 ? -5.921 -7.041 -11.157 1.00 96.25 87 LYS A CA 1
ATOM 721 C C . LYS A 1 87 ? -4.461 -7.490 -11.111 1.00 96.25 87 LYS A C 1
ATOM 723 O O . LYS A 1 87 ? -3.717 -7.124 -10.202 1.00 96.25 87 LYS A O 1
ATOM 728 N N . ARG A 1 88 ? -4.073 -8.312 -12.080 1.00 97.06 88 ARG A N 1
ATOM 729 C CA . ARG A 1 88 ? -2.752 -8.922 -12.205 1.00 97.06 88 ARG A CA 1
ATOM 730 C C . ARG A 1 88 ? -1.696 -7.934 -12.680 1.00 97.06 88 ARG A C 1
ATOM 732 O O . ARG A 1 88 ? -1.953 -7.027 -13.480 1.00 97.06 88 ARG A O 1
ATOM 739 N N . VAL A 1 89 ? -0.492 -8.152 -12.171 1.00 94.88 89 VAL A N 1
ATOM 740 C CA . VAL A 1 89 ? 0.700 -7.368 -12.480 1.00 94.88 89 VAL A CA 1
ATOM 741 C C . VAL A 1 89 ? 1.551 -8.123 -13.495 1.00 94.88 89 VAL A C 1
ATOM 743 O O . VAL A 1 89 ? 1.787 -9.319 -13.343 1.00 94.88 89 VAL A O 1
ATOM 746 N N . ARG A 1 90 ? 2.066 -7.408 -14.499 1.00 95.31 90 ARG A N 1
ATOM 747 C CA . ARG A 1 90 ? 2.982 -7.974 -15.490 1.00 95.31 90 ARG A CA 1
ATOM 748 C C . ARG A 1 90 ? 4.226 -8.544 -14.828 1.00 95.31 90 ARG A C 1
ATOM 750 O O . ARG A 1 90 ? 4.865 -7.868 -14.024 1.00 95.31 90 ARG A O 1
ATOM 757 N N . ALA A 1 91 ? 4.635 -9.732 -15.265 1.00 90.88 91 ALA A N 1
ATOM 758 C CA . ALA A 1 91 ? 5.805 -10.427 -14.731 1.00 90.88 91 ALA A CA 1
ATOM 759 C C . ALA A 1 91 ? 7.101 -9.591 -14.800 1.00 90.88 91 ALA A C 1
ATOM 761 O O . ALA A 1 91 ? 7.926 -9.647 -13.892 1.00 90.88 91 ALA A O 1
ATOM 762 N N . ASP A 1 92 ? 7.265 -8.773 -15.846 1.00 93.94 92 ASP A N 1
ATOM 763 C CA . ASP A 1 92 ? 8.449 -7.930 -16.047 1.00 93.94 92 ASP A CA 1
ATOM 764 C C . ASP A 1 92 ? 8.406 -6.592 -15.291 1.00 93.94 92 ASP A C 1
ATOM 766 O O . ASP A 1 92 ? 9.407 -5.873 -15.253 1.00 93.94 92 ASP A O 1
ATOM 770 N N . TRP A 1 93 ? 7.266 -6.233 -14.693 1.00 95.62 93 TRP A N 1
ATOM 771 C CA . TRP A 1 93 ? 7.092 -4.949 -14.015 1.00 95.62 93 TRP A CA 1
ATOM 772 C C . TRP A 1 93 ? 8.026 -4.804 -12.816 1.00 95.62 93 TRP A C 1
ATOM 774 O O . TRP A 1 93 ? 8.738 -3.807 -12.718 1.00 95.62 93 TRP A O 1
ATOM 784 N N . ARG A 1 94 ? 8.059 -5.810 -11.933 1.00 94.94 94 ARG A N 1
ATOM 785 C CA . ARG A 1 94 ? 8.808 -5.743 -10.669 1.00 94.94 94 ARG A CA 1
ATOM 786 C C . ARG A 1 94 ? 10.292 -5.493 -10.920 1.00 94.94 94 ARG A C 1
ATOM 788 O O . ARG A 1 94 ? 10.837 -4.542 -10.375 1.00 94.94 94 ARG A O 1
ATOM 795 N N . ALA A 1 95 ? 10.900 -6.268 -11.821 1.00 94.19 95 ALA A N 1
ATOM 796 C CA . ALA A 1 95 ? 12.305 -6.113 -12.195 1.00 94.19 95 ALA A CA 1
ATOM 797 C C . ALA A 1 95 ? 12.603 -4.718 -12.782 1.00 94.19 95 ALA A C 1
ATOM 799 O O . ALA A 1 95 ? 13.605 -4.096 -12.443 1.00 94.19 95 ALA A O 1
ATOM 800 N N . LYS A 1 96 ? 11.711 -4.175 -13.622 1.00 95.88 96 LYS A N 1
ATOM 801 C CA . LYS A 1 96 ? 11.866 -2.823 -14.193 1.00 95.88 96 LYS A CA 1
ATOM 802 C C . LYS A 1 96 ? 11.719 -1.711 -13.157 1.00 95.88 96 LYS A C 1
ATOM 804 O O . LYS A 1 96 ? 12.400 -0.691 -13.255 1.00 95.88 96 LYS A O 1
ATOM 809 N N . THR A 1 97 ? 10.804 -1.865 -12.204 1.00 96.56 97 THR A N 1
ATOM 810 C CA . THR A 1 97 ? 10.603 -0.896 -11.121 1.00 96.56 97 THR A CA 1
ATOM 811 C C . THR A 1 97 ? 11.764 -0.935 -10.137 1.00 96.56 97 THR A C 1
ATOM 813 O O . THR A 1 97 ? 12.278 0.118 -9.774 1.00 96.56 97 THR A O 1
ATOM 816 N N . GLU A 1 98 ? 12.235 -2.127 -9.778 1.00 95.38 98 GLU A N 1
ATOM 817 C CA . GLU A 1 98 ? 13.373 -2.342 -8.883 1.00 95.38 98 GLU A CA 1
ATOM 818 C C . GLU A 1 98 ? 14.628 -1.588 -9.337 1.00 95.38 98 GLU A C 1
ATOM 820 O O . GLU A 1 98 ? 15.237 -0.893 -8.530 1.00 95.38 98 GLU A O 1
ATOM 825 N N . LEU A 1 99 ? 14.958 -1.625 -10.633 1.00 96.62 99 LEU A N 1
ATOM 826 C CA . LEU A 1 99 ? 16.106 -0.900 -11.195 1.00 96.62 99 LEU A CA 1
ATOM 827 C C . LEU A 1 99 ? 16.034 0.623 -10.990 1.00 96.62 99 LEU A C 1
ATOM 829 O O . LEU A 1 99 ? 17.063 1.294 -10.962 1.00 96.62 99 LEU A O 1
ATOM 833 N N . GLN A 1 100 ? 14.830 1.180 -10.854 1.00 97.25 100 GLN A N 1
ATOM 834 C CA . GLN A 1 100 ? 14.616 2.618 -10.685 1.00 97.25 100 GLN A CA 1
ATOM 835 C C . GLN A 1 100 ? 14.586 3.034 -9.208 1.00 97.25 100 GLN A C 1
ATOM 837 O O . GLN A 1 100 ? 14.982 4.152 -8.881 1.00 97.25 100 GLN A O 1
ATOM 842 N N . LEU A 1 101 ? 14.137 2.155 -8.303 1.00 97.44 101 LEU A N 1
ATOM 843 C CA . LEU A 1 101 ? 13.878 2.486 -6.895 1.00 97.44 101 LEU A CA 1
ATOM 844 C C . LEU A 1 101 ? 15.067 3.066 -6.101 1.00 97.44 101 LEU A C 1
ATOM 846 O O . LEU A 1 101 ? 14.812 3.978 -5.308 1.00 97.44 101 LEU A O 1
ATOM 850 N N . PRO A 1 102 ? 16.338 2.649 -6.294 1.00 97.94 102 PRO A N 1
ATOM 851 C CA . PRO A 1 102 ? 17.473 3.198 -5.538 1.00 97.94 102 PRO A CA 1
ATOM 852 C C . PRO A 1 102 ? 17.648 4.720 -5.663 1.00 97.94 102 PRO A C 1
ATOM 854 O O . PRO A 1 102 ? 18.245 5.363 -4.795 1.00 97.94 102 PRO A O 1
ATOM 857 N N . ALA A 1 103 ? 17.113 5.315 -6.732 1.00 97.94 103 ALA A N 1
ATOM 858 C CA . ALA A 1 103 ? 17.131 6.756 -6.944 1.00 97.94 103 ALA A CA 1
ATOM 859 C C . ALA A 1 103 ? 16.093 7.515 -6.086 1.00 97.94 103 ALA A C 1
ATOM 861 O O . ALA A 1 103 ? 16.181 8.737 -5.963 1.00 97.94 103 ALA A O 1
ATOM 862 N N . TYR A 1 104 ? 15.133 6.813 -5.472 1.00 98.25 104 TYR A N 1
ATOM 863 C CA . TYR A 1 104 ? 13.961 7.394 -4.803 1.00 98.25 104 TYR A CA 1
ATOM 864 C C . TYR A 1 104 ? 13.811 7.002 -3.332 1.00 98.25 104 TYR A C 1
ATOM 866 O O . TYR A 1 104 ? 13.268 7.782 -2.554 1.00 98.25 104 TYR A O 1
ATOM 874 N N . VAL A 1 105 ? 14.278 5.817 -2.934 1.00 97.31 105 VAL A N 1
ATOM 875 C CA . VAL A 1 105 ? 14.163 5.318 -1.555 1.00 97.31 105 VAL A CA 1
ATOM 876 C C . VAL A 1 105 ? 15.494 4.777 -1.046 1.00 97.31 105 VAL A C 1
ATOM 878 O O . VAL A 1 105 ? 16.401 4.477 -1.822 1.00 97.31 105 VAL A O 1
ATOM 881 N N . ASP A 1 106 ? 15.622 4.674 0.274 1.00 96.88 106 ASP A N 1
ATOM 882 C CA . ASP A 1 106 ? 16.781 4.045 0.896 1.00 96.88 106 ASP A CA 1
ATOM 883 C C . ASP A 1 106 ? 16.818 2.536 0.634 1.00 96.88 106 ASP A C 1
ATOM 885 O O . ASP A 1 106 ? 15.804 1.895 0.349 1.00 96.88 106 ASP A O 1
ATOM 889 N N . ARG A 1 107 ? 18.016 1.961 0.769 1.00 96.50 107 ARG A N 1
ATOM 890 C CA . ARG A 1 107 ? 18.309 0.562 0.439 1.00 96.50 107 ARG A CA 1
ATOM 891 C C . ARG A 1 107 ? 17.353 -0.438 1.098 1.00 96.50 107 ARG A C 1
ATOM 893 O O . ARG A 1 107 ? 16.889 -1.343 0.418 1.00 96.50 107 ARG A O 1
ATOM 900 N N . HIS A 1 108 ? 17.009 -0.246 2.370 1.00 96.88 108 HIS A N 1
ATOM 901 C CA . HIS A 1 108 ? 16.114 -1.162 3.085 1.00 96.88 108 HIS A CA 1
ATOM 902 C C . HIS A 1 108 ? 14.710 -1.237 2.454 1.00 96.88 108 HIS A C 1
ATOM 904 O O . HIS A 1 108 ? 14.083 -2.293 2.459 1.00 96.88 108 HIS A O 1
ATOM 910 N N . TRP A 1 109 ? 14.224 -0.151 1.839 1.00 96.94 109 TRP A N 1
ATOM 911 C CA . TRP A 1 109 ? 12.951 -0.158 1.112 1.00 96.94 109 TRP A CA 1
ATOM 912 C C . TRP A 1 109 ? 13.050 -0.802 -0.267 1.00 96.94 109 TRP A C 1
ATOM 914 O O . TRP A 1 109 ? 12.074 -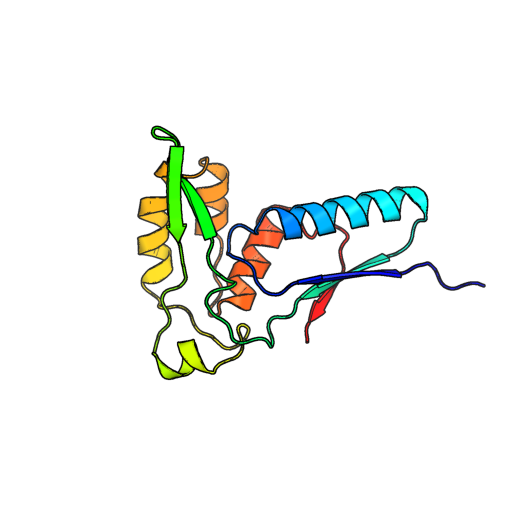1.393 -0.730 1.00 96.94 109 TRP A O 1
ATOM 924 N N . VAL A 1 110 ? 14.219 -0.737 -0.907 1.00 97.56 110 VAL A N 1
ATOM 925 C CA . VAL A 1 110 ? 14.495 -1.513 -2.125 1.00 97.56 110 VAL A CA 1
ATOM 926 C C . VAL A 1 110 ? 14.486 -3.007 -1.800 1.00 97.56 110 VAL A C 1
ATOM 928 O O . VAL A 1 110 ? 13.823 -3.775 -2.489 1.00 97.56 110 VAL A O 1
ATOM 931 N N . GLU A 1 111 ? 15.142 -3.411 -0.713 1.00 97.25 111 GLU A N 1
ATOM 932 C CA . GLU A 1 111 ? 15.188 -4.804 -0.254 1.00 97.25 111 GLU A CA 1
ATOM 933 C C . GLU A 1 111 ? 13.793 -5.320 0.137 1.00 97.25 111 GLU A C 1
ATOM 935 O O . GLU A 1 111 ? 13.400 -6.416 -0.265 1.00 97.25 111 GLU A O 1
ATOM 940 N N . ALA A 1 112 ? 12.989 -4.510 0.837 1.00 97.06 112 ALA A N 1
ATOM 941 C CA . ALA A 1 112 ? 11.595 -4.846 1.124 1.00 97.06 112 ALA A CA 1
ATOM 942 C C . ALA A 1 112 ? 10.778 -5.063 -0.165 1.00 97.06 112 ALA A C 1
ATOM 944 O O . ALA A 1 112 ? 10.027 -6.034 -0.260 1.00 97.06 112 ALA A O 1
ATOM 945 N N . PHE A 1 113 ? 10.961 -4.205 -1.174 1.00 97.44 113 PHE A N 1
ATOM 946 C CA . PHE A 1 113 ? 10.302 -4.342 -2.476 1.00 97.44 113 PHE A CA 1
ATOM 947 C C . PHE A 1 113 ? 10.761 -5.588 -3.247 1.00 97.44 113 PHE A C 1
ATOM 949 O O . PHE A 1 113 ? 9.943 -6.279 -3.849 1.00 97.44 113 PHE A O 1
ATOM 956 N N . GLN A 1 114 ? 12.055 -5.909 -3.214 1.00 95.44 114 GLN A N 1
ATOM 957 C CA . GLN A 1 114 ? 12.623 -7.100 -3.855 1.00 95.44 114 GLN A CA 1
ATOM 958 C C . GLN A 1 114 ? 12.070 -8.399 -3.280 1.00 95.44 114 GLN A C 1
ATOM 960 O O . GLN A 1 114 ? 11.906 -9.378 -4.005 1.00 95.44 114 GLN A O 1
ATOM 965 N N . GLN A 1 115 ? 11.797 -8.418 -1.982 1.00 94.38 115 GLN A N 1
ATOM 966 C CA . GLN A 1 115 ? 11.234 -9.590 -1.333 1.00 94.38 115 GLN A CA 1
ATOM 967 C C . GLN A 1 115 ? 9.716 -9.691 -1.532 1.00 94.38 115 GLN A C 1
ATOM 969 O O . GLN A 1 115 ? 9.170 -10.780 -1.371 1.00 94.38 115 GLN A O 1
ATOM 974 N N . ALA A 1 116 ? 9.039 -8.594 -1.891 1.00 92.88 116 ALA A N 1
ATOM 975 C CA . ALA A 1 116 ? 7.613 -8.611 -2.180 1.00 92.88 116 ALA A CA 1
ATOM 976 C C . ALA A 1 116 ? 7.314 -9.388 -3.470 1.00 92.88 116 ALA A C 1
ATOM 978 O O . ALA A 1 116 ? 7.865 -9.104 -4.540 1.00 92.88 116 ALA A O 1
ATOM 979 N N . SER A 1 117 ? 6.424 -10.372 -3.372 1.00 88.06 117 SER A N 1
ATOM 980 C CA . SER A 1 117 ? 6.032 -11.226 -4.485 1.00 88.06 117 SER A CA 1
ATOM 981 C C . SER A 1 117 ? 4.558 -11.573 -4.377 1.00 88.06 117 SER A C 1
ATOM 983 O O . SER A 1 117 ? 4.162 -12.550 -3.743 1.00 88.06 117 SER A O 1
ATOM 985 N N . ALA A 1 118 ? 3.753 -10.811 -5.105 1.00 92.75 118 ALA A N 1
ATOM 986 C CA . ALA A 1 118 ? 2.323 -11.014 -5.177 1.00 92.75 118 ALA A CA 1
ATOM 987 C C . ALA A 1 118 ? 1.819 -10.863 -6.619 1.00 92.75 118 ALA A C 1
ATOM 989 O O . ALA A 1 118 ? 2.277 -9.969 -7.338 1.00 92.75 118 ALA A O 1
ATOM 990 N N . PRO A 1 119 ? 0.869 -11.709 -7.058 1.00 92.56 119 PRO A N 1
ATOM 991 C CA . PRO A 1 119 ? 0.409 -11.721 -8.445 1.00 92.56 119 PRO A CA 1
ATOM 992 C C . PRO A 1 119 ? -0.543 -10.566 -8.781 1.00 92.56 119 PRO A C 1
ATOM 994 O O . PRO A 1 119 ? -0.739 -10.265 -9.959 1.00 92.56 119 PRO A O 1
ATOM 997 N N . THR A 1 120 ? -1.153 -9.928 -7.777 1.00 97.00 120 THR A N 1
ATOM 998 C CA . THR A 1 120 ? -2.156 -8.871 -7.963 1.00 97.00 120 THR A CA 1
ATOM 999 C C . THR A 1 120 ? -1.790 -7.596 -7.223 1.00 97.00 120 THR A C 1
ATOM 1001 O O . THR A 1 120 ? -1.003 -7.596 -6.277 1.00 97.00 120 THR A O 1
ATOM 1004 N N . VAL A 1 121 ? -2.364 -6.482 -7.671 1.00 96.00 121 VAL A N 1
ATOM 1005 C CA . VAL A 1 121 ? -2.058 -5.154 -7.133 1.00 96.00 121 VAL A CA 1
ATOM 1006 C C . VAL A 1 121 ? -2.442 -5.018 -5.662 1.00 96.00 121 VAL A C 1
ATOM 1008 O O . VAL A 1 121 ? -1.662 -4.457 -4.889 1.00 96.00 121 VAL A O 1
ATOM 1011 N N . GLY A 1 122 ? -3.616 -5.530 -5.278 1.00 96.75 122 GLY A N 1
ATOM 1012 C CA . GLY A 1 122 ? -4.063 -5.530 -3.885 1.00 96.75 122 GLY A CA 1
ATOM 1013 C C . GLY A 1 122 ? -3.093 -6.301 -2.989 1.00 96.75 122 GLY A C 1
ATOM 1014 O O . GLY A 1 122 ? -2.571 -5.758 -2.021 1.00 96.75 122 GLY A O 1
ATOM 1015 N N . GLU A 1 123 ? -2.751 -7.533 -3.362 1.00 97.06 123 GLU A N 1
ATOM 1016 C CA . GLU A 1 123 ? -1.807 -8.335 -2.577 1.00 97.06 123 GLU A CA 1
ATOM 1017 C C . GLU A 1 123 ? -0.416 -7.700 -2.503 1.00 97.06 123 GLU A C 1
ATOM 1019 O O . GLU A 1 123 ? 0.179 -7.657 -1.429 1.00 97.06 123 GLU A O 1
ATOM 1024 N N . PHE A 1 124 ? 0.086 -7.138 -3.607 1.00 97.75 124 PHE A N 1
ATOM 1025 C CA . PHE A 1 124 ? 1.414 -6.524 -3.634 1.00 97.75 124 PHE A CA 1
ATOM 1026 C C . PHE A 1 124 ? 1.498 -5.305 -2.712 1.00 97.75 124 PHE A C 1
ATOM 1028 O O . PHE A 1 124 ? 2.451 -5.157 -1.947 1.00 97.75 124 PHE A O 1
ATOM 1035 N N . CYS A 1 125 ? 0.488 -4.431 -2.751 1.00 97.50 125 CYS A N 1
ATOM 1036 C CA . CYS A 1 125 ? 0.421 -3.294 -1.836 1.00 97.50 125 CYS A CA 1
ATOM 1037 C C . CYS A 1 125 ? 0.334 -3.765 -0.379 1.00 97.50 125 CYS A C 1
ATOM 1039 O O . CYS A 1 125 ? 1.055 -3.255 0.475 1.00 97.50 125 CYS A O 1
ATOM 1041 N N . LEU A 1 126 ? -0.522 -4.749 -0.096 1.00 97.31 126 LEU A N 1
ATOM 1042 C CA . LEU A 1 126 ? -0.713 -5.258 1.257 1.00 97.31 126 LEU A CA 1
ATOM 1043 C C . LEU A 1 126 ? 0.557 -5.917 1.812 1.00 97.31 126 LEU A C 1
ATOM 1045 O O . LEU A 1 126 ? 0.916 -5.681 2.965 1.00 97.31 126 LEU A O 1
ATOM 1049 N N . GLU A 1 127 ? 1.264 -6.704 0.999 1.00 97.50 127 GLU A N 1
ATOM 1050 C CA . GLU A 1 127 ? 2.547 -7.299 1.370 1.00 97.50 127 GLU A CA 1
ATOM 1051 C C . GLU A 1 127 ? 3.586 -6.224 1.692 1.00 97.50 127 GLU A C 1
ATOM 1053 O O . GLU A 1 127 ? 4.241 -6.300 2.733 1.00 97.50 127 GLU A O 1
ATOM 1058 N N . MET A 1 128 ? 3.687 -5.180 0.867 1.00 98.19 128 MET A N 1
ATOM 1059 C CA . MET A 1 128 ? 4.573 -4.056 1.161 1.00 98.19 128 MET A CA 1
ATOM 1060 C C . MET A 1 128 ? 4.229 -3.384 2.490 1.00 98.19 128 MET A C 1
ATOM 1062 O O . MET A 1 128 ? 5.124 -3.125 3.289 1.00 98.19 128 MET A O 1
ATOM 1066 N N . TYR A 1 129 ? 2.948 -3.164 2.790 1.00 97.88 129 TYR A N 1
ATOM 1067 C CA . TYR A 1 129 ? 2.546 -2.552 4.062 1.00 97.88 129 TYR A CA 1
ATOM 1068 C C . TYR A 1 129 ? 2.932 -3.421 5.265 1.00 97.88 129 TYR A C 1
ATOM 1070 O O . TYR A 1 129 ? 3.346 -2.885 6.295 1.00 97.88 129 TYR A O 1
ATOM 1078 N N . ARG A 1 130 ? 2.854 -4.754 5.131 1.00 97.44 130 ARG A N 1
ATOM 1079 C CA . ARG A 1 130 ? 3.354 -5.695 6.149 1.00 97.44 130 ARG A CA 1
ATOM 1080 C C . ARG A 1 130 ? 4.867 -5.585 6.315 1.00 97.44 130 ARG A C 1
ATOM 1082 O O . ARG A 1 130 ? 5.334 -5.452 7.438 1.00 97.44 130 ARG A O 1
ATOM 1089 N N . ARG A 1 131 ? 5.626 -5.576 5.214 1.00 96.94 131 ARG A N 1
ATOM 1090 C CA . ARG A 1 131 ? 7.098 -5.449 5.227 1.00 96.94 131 ARG A CA 1
ATOM 1091 C C . ARG A 1 131 ? 7.580 -4.123 5.809 1.00 96.94 131 ARG A C 1
ATOM 1093 O O . ARG A 1 131 ? 8.675 -4.052 6.350 1.00 96.94 131 ARG A O 1
ATOM 1100 N N . MET A 1 132 ? 6.753 -3.087 5.723 1.00 96.62 132 MET A N 1
ATOM 1101 C CA . MET A 1 132 ? 6.991 -1.787 6.347 1.00 96.62 132 MET A CA 1
ATOM 1102 C C . MET A 1 132 ? 6.603 -1.730 7.839 1.00 96.62 132 MET A C 1
ATOM 1104 O O . MET A 1 132 ? 6.696 -0.658 8.433 1.00 96.62 132 MET A O 1
ATOM 1108 N N . GLY A 1 133 ? 6.113 -2.822 8.443 1.00 96.94 133 GLY A N 1
ATOM 1109 C CA . GLY A 1 133 ? 5.674 -2.855 9.850 1.00 96.94 133 GLY A CA 1
ATOM 1110 C C . GLY A 1 133 ? 4.397 -2.046 10.131 1.00 96.94 133 GLY A C 1
ATOM 1111 O O . GLY A 1 133 ? 4.027 -1.787 11.280 1.00 96.94 133 GLY A O 1
ATOM 1112 N N . LEU A 1 134 ? 3.685 -1.615 9.083 1.00 97.50 134 LEU A N 1
ATOM 1113 C CA . LEU A 1 134 ? 2.528 -0.728 9.230 1.00 97.50 134 LEU A CA 1
ATOM 1114 C C . LEU A 1 134 ? 1.297 -1.442 9.790 1.00 97.50 134 LEU A C 1
ATOM 1116 O O . LEU A 1 134 ? 0.414 -0.788 10.337 1.00 97.50 134 LEU A O 1
ATOM 1120 N N . LEU A 1 135 ? 1.233 -2.766 9.640 1.00 97.88 135 LEU A N 1
ATOM 1121 C CA . LEU A 1 135 ? 0.055 -3.576 9.963 1.00 97.88 135 LEU A CA 1
ATOM 1122 C C . LEU A 1 135 ? 0.214 -4.405 11.246 1.00 97.88 135 LEU A C 1
ATOM 1124 O O . LEU A 1 135 ? -0.652 -5.212 11.569 1.00 97.88 135 LEU A O 1
ATOM 1128 N N . GLU A 1 136 ? 1.303 -4.211 11.991 1.00 97.44 136 GLU A N 1
ATOM 1129 C CA . GLU A 1 136 ? 1.503 -4.859 13.290 1.00 97.44 136 GLU A CA 1
ATOM 1130 C C . GLU A 1 136 ? 0.400 -4.452 14.272 1.00 97.44 136 GLU A C 1
ATOM 1132 O O . GLU A 1 136 ? 0.132 -3.257 14.446 1.00 97.44 136 GLU A O 1
ATOM 1137 N N . GLY A 1 137 ? -0.240 -5.452 14.888 1.00 97.19 137 GLY A N 1
ATOM 1138 C CA . GLY A 1 137 ? -1.355 -5.262 15.820 1.00 97.19 137 GLY A CA 1
ATOM 1139 C C . GLY A 1 137 ? -2.673 -4.822 15.170 1.00 97.19 137 GLY A C 1
ATOM 1140 O O . GLY A 1 137 ? -3.595 -4.440 15.887 1.00 97.19 137 GLY A O 1
ATOM 1141 N N . ILE A 1 138 ? -2.775 -4.855 13.835 1.00 98.44 138 ILE A N 1
ATOM 1142 C CA . ILE A 1 138 ? -3.963 -4.425 13.087 1.00 98.44 138 ILE A CA 1
ATOM 1143 C C . ILE A 1 138 ? -4.590 -5.624 12.380 1.00 98.44 138 ILE A C 1
ATOM 1145 O O . ILE A 1 138 ? -3.953 -6.276 11.549 1.00 98.44 138 ILE A O 1
ATOM 1149 N N . ARG A 1 139 ? -5.875 -5.880 12.641 1.00 98.25 139 ARG A N 1
ATOM 1150 C CA . ARG A 1 139 ? -6.640 -6.861 11.870 1.00 98.25 139 ARG A CA 1
ATOM 1151 C C . ARG A 1 139 ? -7.012 -6.269 10.518 1.00 98.25 139 ARG A C 1
ATOM 1153 O O . ARG A 1 139 ? -7.680 -5.242 10.438 1.00 98.25 139 ARG A O 1
ATOM 1160 N N . VAL A 1 140 ? -6.614 -6.941 9.443 1.00 98.19 140 VAL A N 1
ATOM 1161 C CA . VAL A 1 140 ? -7.002 -6.561 8.080 1.00 98.19 140 VAL A CA 1
ATOM 1162 C C . VAL A 1 140 ? -8.296 -7.283 7.717 1.00 98.19 140 VAL A C 1
ATOM 1164 O O . VAL A 1 140 ? -8.315 -8.507 7.610 1.00 98.19 140 VAL A O 1
ATOM 1167 N N . ALA A 1 141 ? -9.371 -6.525 7.525 1.00 97.50 141 ALA A N 1
ATOM 1168 C CA . ALA A 1 141 ? -10.631 -7.008 6.975 1.00 97.50 141 ALA A CA 1
ATOM 1169 C C . ALA A 1 141 ? -10.700 -6.630 5.493 1.00 97.50 141 ALA A C 1
ATOM 1171 O O . ALA A 1 141 ? -10.399 -5.494 5.133 1.00 97.50 141 ALA A O 1
ATOM 1172 N N . ARG A 1 142 ? -11.079 -7.572 4.631 1.00 94.38 142 ARG A N 1
ATOM 1173 C CA . ARG A 1 142 ? -11.179 -7.354 3.181 1.00 94.38 142 ARG A CA 1
ATOM 1174 C C . ARG A 1 142 ? -12.638 -7.386 2.752 1.00 94.38 142 ARG A C 1
ATOM 1176 O O . ARG A 1 142 ? -13.446 -8.046 3.405 1.00 94.38 142 ARG A O 1
ATOM 1183 N N . SER A 1 143 ? -12.941 -6.632 1.702 1.00 79.56 143 SER A N 1
ATOM 1184 C CA . SER A 1 143 ? -14.250 -6.586 1.038 1.00 79.56 143 SER A CA 1
ATOM 1185 C C . SER A 1 143 ? -14.409 -7.695 0.015 1.00 79.56 143 SER A C 1
ATOM 1187 O O . SER A 1 143 ? -13.438 -7.862 -0.756 1.00 79.56 143 SER A O 1
#

Secondary structure (DSSP, 8-state):
-PPPPEEEEEE---TTTTPHHHHHHHHHHHHHHHHH--EEEEEE-TT---TTTT-EEEE-TTT--EEEE-PPBS-HHHHHHS-TTT-BBPTTHHHHHHTTGGGTS-HHHHHHHHH---SBHHHHHHHHHHHTTTTTTEEEEE-

pLDDT: mean 95.7, std 5.04, range [49.78, 98.69]

Sequence (143 aa):
MSAAPVICFGQQPCGFFPRRFLFAKIQTARRLQSEIGGEIVFFYHDSDHDPRETRTTLRHRKTGEPFQFNFAFDNQVQRKFSPLYLKRVRADWRAKTELQLPAYVDRHWVEAFQQASAPTVGEFCLEMYRRMGLLEGIRVARS

Foldseek 3Di:
DDDQDEA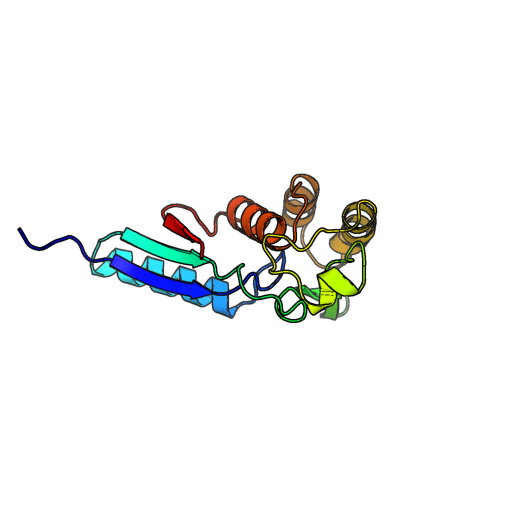EDEDEQQALPHDPVVLVSLVVSVVVCVVRNGAYEYEHEQQDQAQNSHWDWFAFPPPRHIDIDGFDFPDDCSNRDNRQLPGFGDPCRLVVVLVVCVRTDDPLLSVQSVPQDDGGSSSSSVSSCVSVVSCVRYHYDYD